Protein AF-A0A6B1E2W9-F1 (afdb_monomer_lite)

Sequence (131 aa):
MALQPALFKINKKDYLSDDLLTYIGNKRALLPFIRQGLDDVKARLGKARLNCLDLFAGSGIVSRMMKGHASRLVSNDFEDYAEVVNRCYLTNHSDFNEQDYWQARYELLERIADDWRRGIIAENYAPCAAG

Secondary structure (DSSP, 8-state):
----TTS----TTGGGTSS----TT--GGGHHHHHHHHHHHHHHHT-SSEEEEESS-TT-HHHHHHHTTEEEEEE--SSHHHHHHHHHHHS-GGG--HHHHHHHHHHHHHHHHHS----HHHHHTS-----

Foldseek 3Di:
DDDPPPDDDDDPVCLLPPPDDDDPPDCSVCLVVVVVVLVVVCVVVVHQADAEEAADQQLNNNVLSNLNRHPHYHYHHPDVVSVVNCCVRVPDPVRDDPVVVVVVVVVVVVVCVVDPDCDPCNVPPDDPPDD

Structure (mmCIF, N/CA/C/O backbone):
data_AF-A0A6B1E2W9-F1
#
_entry.id   AF-A0A6B1E2W9-F1
#
loop_
_atom_site.group_PDB
_atom_site.id
_atom_site.type_symbol
_atom_site.label_atom_id
_atom_site.label_alt_id
_atom_site.label_comp_id
_atom_site.label_asym_id
_atom_site.label_entity_id
_atom_site.label_seq_id
_atom_site.pdbx_PDB_ins_code
_atom_site.Cartn_x
_atom_site.Cartn_y
_atom_site.Cartn_z
_atom_site.occupancy
_atom_site.B_iso_or_equiv
_atom_site.auth_seq_id
_atom_site.auth_comp_id
_atom_site.auth_asym_id
_atom_site.auth_atom_id
_atom_site.pdbx_PDB_model_num
ATOM 1 N N . MET A 1 1 ? 27.632 16.303 -13.964 1.00 35.69 1 MET A N 1
ATOM 2 C CA . MET A 1 1 ? 26.417 16.408 -14.800 1.00 35.69 1 MET A CA 1
ATOM 3 C C . MET A 1 1 ? 25.239 16.585 -13.854 1.00 35.69 1 MET A C 1
ATOM 5 O O . MET A 1 1 ? 25.039 15.726 -13.008 1.00 35.69 1 MET A O 1
ATOM 9 N N . ALA A 1 2 ? 24.587 17.750 -13.858 1.00 30.94 2 ALA A N 1
ATOM 10 C CA . ALA A 1 2 ? 23.602 18.108 -12.837 1.00 30.94 2 ALA A CA 1
ATOM 11 C C . ALA A 1 2 ? 22.318 17.273 -12.990 1.00 30.94 2 ALA A C 1
ATOM 13 O O . ALA A 1 2 ? 21.645 17.351 -14.014 1.00 30.94 2 ALA A O 1
ATOM 14 N N . LEU A 1 3 ? 21.993 16.478 -11.967 1.00 35.88 3 LEU A N 1
ATOM 15 C CA . LEU A 1 3 ? 20.693 15.825 -11.809 1.00 35.88 3 LEU A CA 1
ATOM 16 C C . LEU A 1 3 ? 19.620 16.916 -11.698 1.00 35.88 3 LEU A C 1
ATOM 18 O O . LEU A 1 3 ? 19.696 17.744 -10.794 1.00 35.88 3 LEU A O 1
ATOM 22 N N . GLN A 1 4 ? 18.642 16.938 -12.607 1.00 36.16 4 GLN A N 1
ATOM 23 C CA . GLN A 1 4 ? 17.486 17.835 -12.510 1.00 36.16 4 GLN A CA 1
ATOM 24 C C . GLN A 1 4 ? 16.657 17.466 -11.260 1.00 36.16 4 GLN A C 1
ATOM 26 O O . GLN A 1 4 ? 16.035 16.403 -11.248 1.00 36.16 4 GLN A O 1
ATOM 31 N N . PRO A 1 5 ? 16.605 18.305 -10.206 1.00 37.53 5 PRO A N 1
ATOM 32 C CA . PRO A 1 5 ? 16.004 17.929 -8.919 1.00 37.53 5 PRO A CA 1
ATOM 33 C C . PRO A 1 5 ? 14.471 18.052 -8.874 1.00 37.53 5 PRO A C 1
ATOM 35 O O . PRO A 1 5 ? 13.879 17.944 -7.804 1.00 37.53 5 PRO A O 1
ATOM 38 N N . ALA A 1 6 ? 13.811 18.348 -9.996 1.00 39.62 6 ALA A N 1
ATOM 39 C CA . ALA A 1 6 ? 12.474 18.945 -9.980 1.00 39.62 6 ALA A CA 1
ATOM 40 C C . ALA A 1 6 ? 11.324 18.030 -10.434 1.00 39.62 6 ALA A C 1
ATOM 42 O O . ALA A 1 6 ? 10.223 18.536 -10.631 1.00 39.62 6 ALA A O 1
ATOM 43 N N . LEU A 1 7 ? 11.529 16.719 -10.608 1.00 39.47 7 LEU A N 1
ATOM 44 C CA . LEU A 1 7 ? 10.493 15.888 -11.241 1.00 39.47 7 LEU A CA 1
ATOM 45 C C . LEU A 1 7 ? 9.409 15.338 -10.295 1.00 39.47 7 LEU A C 1
ATOM 47 O O . LEU A 1 7 ? 8.359 14.940 -10.779 1.00 39.47 7 LEU A O 1
ATOM 51 N N . PHE A 1 8 ? 9.601 15.342 -8.971 1.00 41.28 8 PHE A N 1
ATOM 52 C CA . PHE A 1 8 ? 8.608 14.779 -8.042 1.00 41.28 8 PHE A CA 1
ATOM 53 C C . PHE A 1 8 ? 8.470 15.626 -6.770 1.00 41.28 8 PHE A C 1
ATOM 55 O O . PHE A 1 8 ? 9.140 15.393 -5.765 1.00 41.28 8 PHE A O 1
ATOM 62 N N . LYS A 1 9 ? 7.582 16.628 -6.800 1.00 36.38 9 LYS A N 1
ATOM 63 C CA . LYS A 1 9 ? 7.039 17.233 -5.573 1.00 36.38 9 LYS A CA 1
ATOM 64 C C . LYS A 1 9 ? 5.852 16.386 -5.116 1.00 36.38 9 LYS A C 1
ATOM 66 O O . LYS A 1 9 ? 4.803 16.445 -5.737 1.00 36.38 9 LYS A O 1
ATOM 71 N N . ILE A 1 10 ? 6.016 15.629 -4.035 1.00 41.59 10 ILE A N 1
ATOM 72 C CA . ILE A 1 10 ? 4.942 14.812 -3.451 1.00 41.59 10 ILE A CA 1
ATOM 73 C C . ILE A 1 10 ? 4.094 15.689 -2.515 1.00 41.59 10 ILE A C 1
ATOM 75 O O . ILE A 1 10 ? 4.615 16.193 -1.514 1.00 41.59 10 ILE A O 1
ATOM 79 N N . ASN A 1 11 ? 2.800 15.873 -2.800 1.00 40.31 11 ASN A N 1
ATOM 80 C CA . ASN A 1 11 ? 1.847 16.529 -1.900 1.00 40.31 11 ASN A CA 1
ATOM 81 C C . ASN A 1 11 ? 0.986 15.477 -1.168 1.00 40.31 11 ASN A C 1
ATOM 83 O O . ASN A 1 11 ? 0.698 14.394 -1.666 1.00 40.31 11 ASN A O 1
ATOM 87 N N . LYS A 1 12 ? 0.562 15.751 0.073 1.00 48.66 12 LYS A N 1
ATOM 88 C CA . LYS A 1 12 ? -0.094 14.742 0.941 1.00 48.66 12 LYS A CA 1
ATOM 89 C C . LYS A 1 12 ? -1.520 14.360 0.505 1.00 48.66 12 LYS A C 1
ATOM 91 O O . LYS A 1 12 ? -2.015 13.319 0.933 1.00 48.66 12 LYS A O 1
ATOM 96 N N . LYS A 1 13 ? -2.192 15.195 -0.301 1.00 50.53 13 LYS A N 1
ATOM 97 C CA . LYS A 1 13 ? -3.518 14.895 -0.886 1.00 50.53 13 LYS A CA 1
ATOM 98 C C . LYS A 1 13 ? -3.438 13.864 -2.020 1.00 50.53 13 LYS A C 1
ATOM 100 O O . LYS A 1 13 ? -4.414 13.156 -2.254 1.00 50.53 13 LYS A O 1
ATOM 105 N N . ASP A 1 14 ? -2.258 13.718 -2.607 1.00 56.31 14 ASP A N 1
ATOM 106 C CA . ASP A 1 14 ? -1.998 12.983 -3.844 1.00 56.31 14 ASP A CA 1
ATOM 107 C C . ASP A 1 14 ? -1.999 11.461 -3.618 1.00 56.31 14 ASP A C 1
ATOM 109 O O . ASP A 1 14 ? -2.239 10.674 -4.528 1.00 56.31 14 ASP A O 1
ATOM 113 N N . TYR A 1 15 ? -1.837 11.013 -2.365 1.00 55.22 15 TYR A N 1
ATOM 114 C CA . TYR A 1 15 ? -1.752 9.590 -2.013 1.00 55.22 15 TYR A CA 1
ATOM 115 C C . TYR A 1 15 ? -3.020 8.777 -2.330 1.00 55.22 15 TYR A C 1
ATOM 117 O O . TYR A 1 15 ? -2.963 7.552 -2.315 1.00 55.22 15 TYR A O 1
ATOM 125 N N . LEU A 1 16 ? -4.172 9.392 -2.598 1.00 54.88 16 LEU A N 1
ATOM 126 C CA . LEU A 1 16 ? -5.364 8.671 -3.077 1.00 54.88 16 LEU A CA 1
ATOM 127 C C . LEU A 1 16 ? -5.838 9.149 -4.459 1.00 54.88 16 LEU A C 1
ATOM 129 O O . LEU A 1 16 ? -6.790 8.573 -4.992 1.00 54.88 16 LEU A O 1
ATOM 133 N N . SER A 1 17 ? -5.208 10.181 -5.028 1.00 57.22 17 SER A N 1
ATOM 134 C CA . SER A 1 17 ? -5.661 10.839 -6.259 1.00 57.22 17 SER A CA 1
ATOM 135 C C . SER A 1 17 ? -4.671 10.776 -7.421 1.00 57.22 17 SER A C 1
ATOM 137 O O . SER A 1 17 ? -5.147 10.761 -8.557 1.00 57.22 17 SER A O 1
ATOM 139 N N . ASP A 1 18 ? -3.363 10.665 -7.167 1.00 54.31 18 ASP A N 1
ATOM 140 C CA . ASP A 1 18 ? -2.318 10.835 -8.187 1.00 54.31 18 ASP A CA 1
ATOM 141 C C . ASP A 1 18 ? -1.480 9.555 -8.377 1.00 54.31 18 ASP A C 1
ATOM 143 O O . ASP A 1 18 ? -1.494 8.644 -7.540 1.00 54.31 18 ASP A O 1
ATOM 147 N N . ASP A 1 19 ? -0.791 9.481 -9.523 1.00 54.16 19 ASP A N 1
ATOM 148 C CA . ASP A 1 19 ? 0.028 8.349 -9.993 1.00 54.16 19 ASP A CA 1
ATOM 149 C C . ASP A 1 19 ? -0.708 7.002 -9.965 1.00 54.16 19 ASP A C 1
ATOM 151 O O . ASP A 1 19 ? -0.252 5.992 -9.425 1.00 54.16 19 ASP A O 1
ATOM 155 N N . LEU A 1 20 ? -1.913 6.993 -10.535 1.00 59.97 20 LEU A N 1
ATOM 156 C CA . LEU A 1 20 ? -2.783 5.825 -10.539 1.00 59.97 20 LEU A CA 1
ATOM 157 C C . LEU A 1 20 ? -2.531 4.951 -11.770 1.00 59.97 20 LEU A C 1
ATOM 159 O O . LEU A 1 20 ? -2.760 5.361 -12.907 1.00 59.97 20 LEU A O 1
ATOM 163 N N . LEU A 1 21 ? -2.169 3.691 -11.527 1.00 63.66 21 LEU A N 1
ATOM 164 C CA . LEU A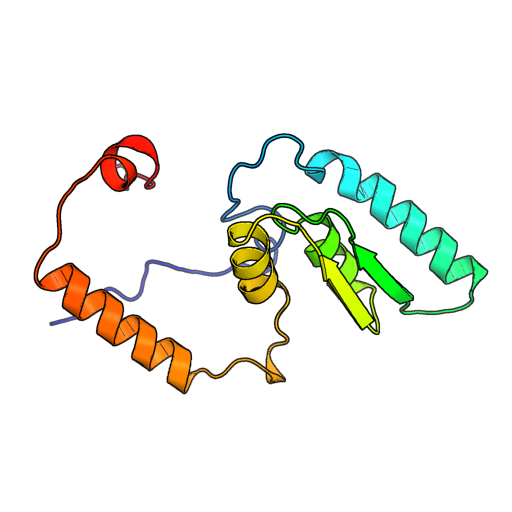 1 21 ? -2.294 2.637 -12.529 1.00 63.66 21 LEU A CA 1
ATOM 165 C C . LEU A 1 21 ? -3.774 2.472 -12.886 1.00 63.66 21 LEU A C 1
ATOM 167 O O . LEU A 1 21 ? -4.611 2.166 -12.028 1.00 63.66 21 LEU A O 1
ATOM 171 N N . THR A 1 22 ? -4.099 2.710 -14.156 1.00 61.28 22 THR A N 1
ATOM 172 C CA . THR A 1 22 ? -5.466 2.560 -14.659 1.00 61.28 22 THR A CA 1
ATOM 173 C C . THR A 1 22 ? -5.838 1.082 -14.610 1.00 61.28 22 THR A C 1
ATOM 175 O O . THR A 1 22 ? -5.293 0.275 -15.355 1.00 61.28 22 THR A O 1
ATOM 178 N N . TYR A 1 23 ? -6.757 0.735 -13.710 1.00 64.69 23 TYR A N 1
ATOM 179 C CA . TYR A 1 23 ? -7.236 -0.627 -13.499 1.00 64.69 23 TYR A CA 1
ATOM 180 C C . TYR A 1 23 ? -8.741 -0.698 -13.757 1.00 64.69 23 TYR A C 1
ATOM 182 O O . TYR A 1 23 ? -9.508 0.124 -13.237 1.00 64.69 23 TYR A O 1
ATOM 190 N N . ILE A 1 24 ? -9.169 -1.671 -14.563 1.00 66.00 24 ILE A N 1
ATOM 191 C CA . ILE A 1 24 ? -10.590 -1.922 -14.821 1.00 66.00 24 ILE A CA 1
ATOM 192 C C . ILE A 1 24 ? -11.242 -2.360 -13.507 1.00 66.00 24 ILE A C 1
ATOM 194 O O . ILE A 1 24 ? -10.753 -3.245 -12.817 1.00 66.00 24 ILE A O 1
ATOM 198 N N . GLY A 1 25 ? -12.351 -1.719 -13.136 1.00 66.88 25 GLY A N 1
ATOM 199 C CA . GLY A 1 25 ? -13.050 -2.039 -11.888 1.00 66.88 25 GLY A CA 1
ATOM 200 C C . GLY A 1 25 ? -12.451 -1.401 -10.630 1.00 66.88 25 GLY A C 1
ATOM 201 O O . GLY A 1 25 ? -12.738 -1.865 -9.519 1.00 66.88 25 GLY A O 1
ATOM 202 N N . ASN A 1 26 ? -11.659 -0.324 -10.768 1.00 75.75 26 ASN A N 1
ATOM 203 C CA . ASN A 1 26 ? -11.218 0.452 -9.608 1.00 75.75 26 ASN A CA 1
ATOM 204 C C . ASN A 1 26 ? -12.426 0.898 -8.757 1.00 75.75 26 ASN A C 1
ATOM 206 O O . ASN A 1 26 ? -13.478 1.279 -9.272 1.00 75.75 26 ASN A O 1
ATOM 210 N N . LYS A 1 27 ? -12.280 0.849 -7.428 1.00 86.00 27 LYS A N 1
ATOM 211 C CA . LYS A 1 27 ? -13.361 1.181 -6.481 1.00 86.00 27 LYS A CA 1
ATOM 212 C C . LYS A 1 27 ? -13.267 2.608 -5.952 1.00 86.00 27 LYS A C 1
ATOM 214 O O . LYS A 1 27 ? -13.767 2.899 -4.868 1.00 86.00 27 LYS A O 1
ATOM 219 N N . ARG A 1 28 ? -12.626 3.519 -6.693 1.00 85.38 28 ARG A N 1
ATOM 220 C CA . ARG A 1 28 ? -12.327 4.877 -6.208 1.00 85.38 28 ARG A CA 1
ATOM 221 C C . ARG A 1 28 ? -13.592 5.649 -5.841 1.00 85.38 28 ARG A C 1
ATOM 223 O O . ARG A 1 28 ? -13.659 6.251 -4.775 1.00 85.38 28 ARG A O 1
ATOM 230 N N . ALA A 1 29 ? -14.611 5.579 -6.696 1.00 88.81 29 ALA A N 1
ATOM 231 C CA . ALA A 1 29 ? -15.896 6.231 -6.447 1.00 88.81 29 ALA A CA 1
ATOM 232 C C . ALA A 1 29 ? -16.618 5.671 -5.205 1.00 88.81 29 ALA A C 1
ATOM 234 O O . ALA A 1 29 ? -17.436 6.358 -4.604 1.00 88.81 29 ALA A O 1
ATOM 235 N N . LEU A 1 30 ? -16.289 4.441 -4.795 1.00 91.62 30 LEU A N 1
ATOM 236 C CA . LEU A 1 30 ? -16.894 3.762 -3.652 1.00 91.62 30 LEU A CA 1
ATOM 237 C C . LEU A 1 30 ? -16.132 3.990 -2.340 1.00 91.62 30 LEU A C 1
ATOM 239 O O . LEU A 1 30 ? -16.629 3.593 -1.290 1.00 91.62 30 LEU A O 1
ATOM 243 N N . LEU A 1 31 ? -14.957 4.634 -2.349 1.00 92.69 31 LEU A N 1
ATOM 244 C CA . LEU A 1 31 ? -14.170 4.834 -1.124 1.00 92.69 31 LEU A CA 1
ATOM 245 C C . LEU A 1 31 ? -14.938 5.543 0.002 1.00 92.69 31 LEU A C 1
ATOM 247 O O . LEU A 1 31 ? -14.792 5.096 1.141 1.00 92.69 31 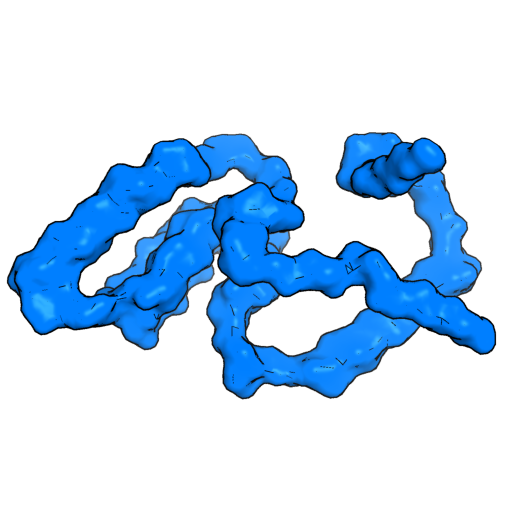LEU A O 1
ATOM 251 N N . PRO A 1 32 ? -15.753 6.592 -0.248 1.00 94.44 32 PRO A N 1
ATOM 252 C CA . PRO A 1 32 ? -16.538 7.216 0.818 1.00 94.44 32 PRO A CA 1
ATOM 253 C C . PRO A 1 32 ? -17.527 6.237 1.457 1.00 94.44 32 PRO A C 1
ATOM 255 O O . PRO A 1 32 ? -17.628 6.173 2.679 1.00 94.44 32 PRO A O 1
ATOM 258 N N . PHE A 1 33 ? -18.192 5.418 0.638 1.00 96.56 33 PHE A N 1
ATOM 259 C CA . PHE A 1 33 ? -19.131 4.400 1.106 1.00 96.56 33 PHE A CA 1
ATOM 260 C C . PHE A 1 33 ? -18.428 3.308 1.925 1.00 96.56 33 PHE A C 1
ATOM 262 O O . PHE A 1 33 ? -18.871 2.964 3.018 1.00 96.56 33 PHE A O 1
ATOM 269 N N . ILE A 1 34 ? -17.291 2.802 1.440 1.00 95.50 34 ILE A N 1
ATOM 270 C CA . ILE A 1 34 ? -16.518 1.776 2.153 1.00 95.50 34 ILE A CA 1
ATOM 271 C C . ILE A 1 34 ? -15.988 2.338 3.481 1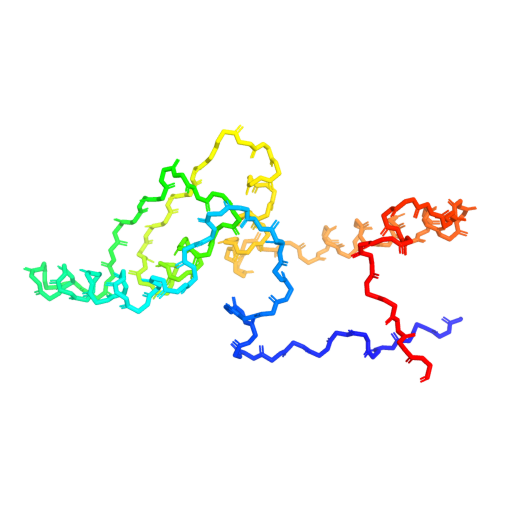.00 95.50 34 ILE A C 1
ATOM 273 O O . ILE A 1 34 ? -16.079 1.670 4.509 1.00 95.50 34 ILE A O 1
ATOM 277 N N . ARG A 1 35 ? -15.481 3.579 3.489 1.00 96.06 35 ARG A N 1
ATOM 278 C CA . ARG A 1 35 ? -15.014 4.268 4.702 1.00 96.06 35 ARG A CA 1
ATOM 279 C C . ARG A 1 35 ? -16.112 4.363 5.758 1.00 96.06 35 ARG A C 1
ATOM 281 O O . ARG A 1 35 ? -15.841 4.029 6.907 1.00 96.06 35 ARG A O 1
ATOM 288 N N . GLN A 1 36 ? -17.327 4.745 5.361 1.00 97.62 36 GLN A N 1
ATOM 289 C CA . GLN A 1 36 ? -18.479 4.780 6.263 1.00 97.62 36 GLN A CA 1
ATOM 290 C C . GLN A 1 36 ? -18.701 3.412 6.925 1.00 97.62 36 GLN A C 1
ATOM 292 O O . GLN A 1 36 ? -18.834 3.328 8.142 1.00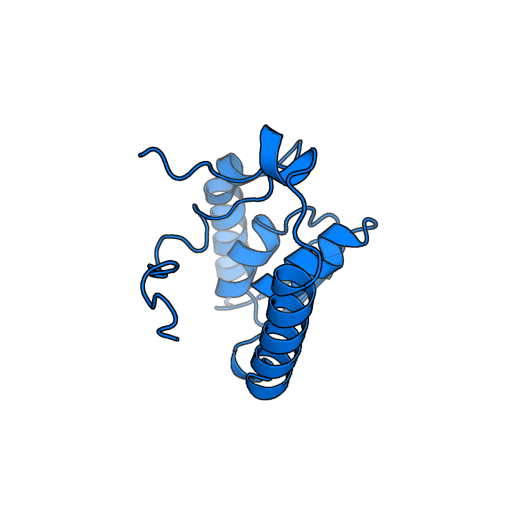 97.62 36 GLN A O 1
ATOM 297 N N . GLY A 1 37 ? -18.631 2.326 6.147 1.00 97.12 37 GLY A N 1
ATOM 298 C CA . GLY A 1 37 ? -18.728 0.967 6.684 1.00 97.12 37 GLY A CA 1
ATOM 299 C C . GLY A 1 37 ? -17.630 0.628 7.702 1.00 97.12 37 GLY A C 1
ATOM 300 O O . GLY A 1 37 ? -17.917 0.016 8.732 1.00 97.12 37 GLY A O 1
ATOM 301 N N . LEU A 1 38 ? -16.379 1.051 7.471 1.00 96.62 38 LEU A N 1
ATOM 302 C CA . LEU A 1 38 ? -15.307 0.885 8.465 1.00 96.62 38 LEU A CA 1
ATOM 303 C C . LEU A 1 38 ? -15.579 1.689 9.742 1.00 96.62 38 LEU A C 1
ATOM 305 O O . LEU A 1 38 ? -15.283 1.205 10.837 1.00 96.62 38 LEU A O 1
ATOM 309 N N . ASP A 1 39 ? -16.086 2.914 9.614 1.00 97.69 39 ASP A N 1
ATOM 310 C CA . ASP A 1 39 ? -16.406 3.780 10.751 1.00 97.69 39 ASP A CA 1
ATOM 311 C C . ASP A 1 39 ? -17.513 3.167 11.620 1.00 97.69 39 ASP A C 1
ATOM 313 O O . ASP A 1 39 ? -17.350 3.072 12.840 1.00 97.69 39 ASP A O 1
ATOM 317 N N . ASP A 1 40 ? -18.557 2.620 10.997 1.00 98.31 40 ASP A N 1
ATOM 318 C CA . ASP A 1 40 ? -19.637 1.917 11.692 1.00 98.31 40 ASP A CA 1
ATOM 319 C C . ASP A 1 40 ? -19.123 0.671 12.436 1.00 98.31 40 ASP A C 1
ATOM 321 O O . ASP A 1 40 ? -19.482 0.429 13.592 1.00 98.31 40 ASP A O 1
ATOM 325 N N . VAL A 1 41 ? -18.245 -0.122 11.808 1.00 97.94 41 VAL A N 1
ATOM 326 C CA . VAL A 1 41 ? -17.636 -1.308 12.440 1.00 97.94 41 VAL A CA 1
ATOM 327 C C . VAL A 1 41 ? -16.755 -0.913 13.626 1.00 97.94 41 VAL A C 1
ATOM 329 O O . VAL A 1 41 ? -16.844 -1.531 14.688 1.00 97.94 41 VAL A O 1
ATOM 332 N N . LYS A 1 42 ? -15.931 0.132 13.489 1.00 98.12 42 LYS A N 1
ATOM 333 C CA . LYS A 1 42 ? -15.111 0.666 14.590 1.00 98.12 42 LYS A CA 1
ATOM 334 C C . LYS A 1 42 ? -15.964 1.111 15.772 1.00 98.12 42 LYS A C 1
ATOM 336 O O . LYS A 1 42 ? -15.637 0.756 16.904 1.00 98.12 42 LYS A O 1
ATOM 341 N N . ALA A 1 43 ? -17.054 1.833 15.511 1.00 98.19 43 ALA A N 1
ATOM 342 C CA . ALA A 1 43 ? -17.982 2.287 16.542 1.00 98.19 43 ALA A CA 1
ATOM 343 C C . ALA A 1 43 ? -18.621 1.101 17.278 1.00 98.19 43 ALA A C 1
ATOM 345 O O . ALA A 1 43 ? -18.585 1.049 18.506 1.00 98.19 43 ALA A O 1
ATOM 346 N N . ARG A 1 44 ? -19.117 0.100 16.538 1.00 98.31 44 ARG A N 1
ATOM 347 C CA . ARG A 1 44 ? -19.723 -1.115 17.115 1.00 98.31 44 ARG A CA 1
ATOM 348 C C . ARG A 1 44 ? -18.749 -1.928 17.964 1.00 98.31 44 ARG A C 1
ATOM 350 O O . ARG A 1 44 ? -19.152 -2.507 18.964 1.00 98.31 44 ARG A O 1
ATOM 357 N N . LEU A 1 45 ? -17.482 -1.989 17.560 1.00 97.69 45 LEU A N 1
ATOM 358 C CA . LEU A 1 45 ? -16.447 -2.742 18.270 1.00 97.69 45 LEU A CA 1
ATOM 359 C C . LEU A 1 45 ? -15.745 -1.929 19.368 1.00 97.69 45 LEU A C 1
ATOM 361 O O . LEU A 1 45 ? -14.915 -2.493 20.080 1.00 97.69 45 LEU A O 1
ATOM 365 N N . GLY A 1 46 ? -16.015 -0.624 19.482 1.00 97.69 46 GLY A N 1
ATOM 366 C CA . GLY A 1 46 ? -15.304 0.271 20.398 1.00 97.69 46 GLY A CA 1
ATOM 367 C C . GLY A 1 46 ? -13.803 0.381 20.098 1.00 97.69 46 GLY A C 1
ATOM 368 O O . GLY A 1 46 ? -13.000 0.529 21.018 1.00 97.69 46 GLY A O 1
ATOM 369 N N . LYS A 1 47 ? -13.394 0.259 18.827 1.00 97.44 47 LYS A N 1
ATOM 370 C CA . LYS A 1 47 ? -11.977 0.243 18.419 1.00 97.44 47 LYS A CA 1
ATOM 371 C C . LYS A 1 47 ? -11.623 1.420 17.522 1.00 97.44 47 LYS A C 1
ATOM 373 O O . LYS A 1 47 ? -12.319 1.707 16.558 1.00 97.44 47 LYS A O 1
ATOM 378 N N . ALA A 1 48 ? -10.464 2.030 17.765 1.00 96.00 48 ALA A N 1
ATOM 379 C CA . ALA A 1 48 ? -9.921 3.073 16.889 1.00 96.00 48 ALA A CA 1
ATOM 380 C C . ALA A 1 48 ? -9.325 2.515 15.581 1.00 96.00 48 ALA A C 1
ATOM 382 O O . ALA A 1 48 ? -9.334 3.198 14.555 1.00 96.00 48 ALA A O 1
ATOM 383 N N . ARG A 1 49 ? -8.802 1.279 15.610 1.00 97.25 49 ARG A N 1
ATOM 384 C CA . ARG A 1 49 ? -8.203 0.588 14.458 1.00 97.25 49 ARG A CA 1
ATOM 385 C C . ARG A 1 49 ? -8.690 -0.860 14.355 1.00 97.25 49 ARG A C 1
ATOM 387 O O . ARG A 1 49 ? -9.069 -1.459 15.361 1.00 97.25 49 ARG A O 1
ATOM 394 N N . LEU A 1 50 ? -8.666 -1.413 13.144 1.00 97.62 50 LEU A N 1
ATOM 395 C CA . LEU A 1 50 ? -9.170 -2.753 12.816 1.00 97.62 50 LEU A CA 1
ATOM 396 C C . LEU A 1 50 ? -8.072 -3.668 12.255 1.00 97.62 50 LEU A C 1
ATOM 398 O O . LEU A 1 50 ? -7.061 -3.202 11.742 1.00 97.62 50 LEU A O 1
ATOM 402 N N . ASN A 1 51 ? -8.295 -4.981 12.288 1.00 98.00 51 ASN A N 1
ATOM 403 C CA . ASN A 1 51 ? -7.554 -5.897 11.424 1.00 98.00 51 ASN A CA 1
ATOM 404 C C . ASN A 1 51 ? -8.319 -6.005 10.103 1.00 98.00 51 ASN A C 1
ATOM 406 O O . ASN A 1 51 ? -9.472 -6.431 10.103 1.00 98.00 51 ASN A O 1
ATOM 410 N N . CYS A 1 52 ? -7.690 -5.590 9.010 1.00 97.81 52 CYS A N 1
ATOM 411 C CA . CYS A 1 52 ? -8.305 -5.492 7.692 1.00 97.81 52 CYS A CA 1
ATOM 412 C C . CYS A 1 52 ? -7.693 -6.507 6.726 1.00 97.81 52 CYS A C 1
ATOM 414 O O . CYS A 1 52 ? -6.484 -6.752 6.752 1.00 97.81 52 CYS A O 1
ATOM 416 N N . LEU A 1 53 ? -8.534 -7.051 5.851 1.00 97.44 53 LEU A N 1
ATOM 417 C CA . LEU A 1 53 ? -8.153 -7.957 4.777 1.00 97.44 53 LEU A CA 1
ATOM 418 C C . LEU A 1 53 ? -8.810 -7.478 3.478 1.00 97.44 53 LEU A C 1
ATOM 420 O O . LEU A 1 53 ? -10.034 -7.374 3.418 1.00 97.44 53 LEU A O 1
ATOM 424 N N . ASP A 1 54 ? -7.996 -7.203 2.463 1.00 96.25 54 ASP A N 1
ATOM 425 C CA . ASP A 1 54 ? -8.423 -6.994 1.080 1.00 96.25 54 ASP A CA 1
ATOM 426 C C . ASP A 1 5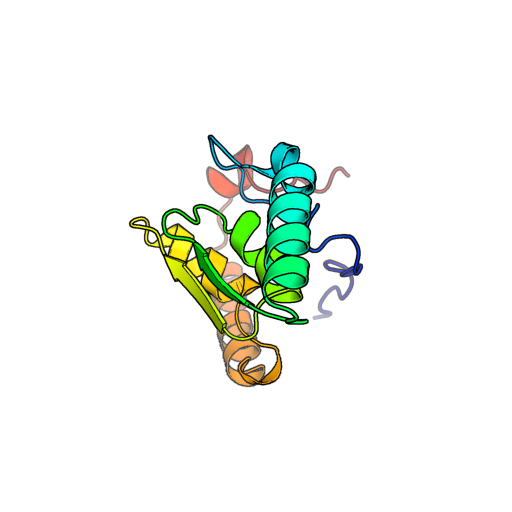4 ? -8.049 -8.240 0.270 1.00 96.25 54 ASP A C 1
ATOM 428 O O . ASP A 1 54 ? -6.869 -8.477 0.021 1.00 96.25 54 ASP A O 1
ATOM 432 N N . LEU A 1 55 ? -9.026 -9.086 -0.064 1.00 95.56 55 LEU A N 1
ATOM 433 C CA . LEU A 1 55 ? -8.772 -10.352 -0.770 1.00 95.56 55 LEU A CA 1
ATOM 434 C C . LEU A 1 55 ? -8.544 -10.181 -2.278 1.00 95.56 55 LEU A C 1
ATOM 436 O O . LEU A 1 55 ? -7.964 -11.074 -2.894 1.00 95.56 55 LEU A O 1
ATOM 440 N N . PHE A 1 56 ? -9.026 -9.069 -2.840 1.00 93.19 56 PHE A N 1
ATOM 441 C CA . PHE A 1 56 ? -9.044 -8.768 -4.274 1.00 93.19 56 PHE A CA 1
ATOM 442 C C . PHE A 1 56 ? -8.606 -7.317 -4.473 1.00 93.19 56 PHE A C 1
ATOM 444 O O . PHE A 1 56 ? -9.395 -6.443 -4.855 1.00 93.19 56 PHE A O 1
ATOM 451 N N . ALA A 1 57 ? -7.361 -7.051 -4.094 1.00 92.50 57 ALA A N 1
ATOM 452 C CA . ALA A 1 57 ? -6.865 -5.700 -3.913 1.00 92.50 57 ALA A CA 1
ATOM 453 C C . ALA A 1 57 ? -6.708 -4.931 -5.231 1.00 92.50 57 ALA A C 1
ATOM 455 O O . ALA A 1 57 ? -6.809 -3.697 -5.231 1.00 92.50 57 ALA A O 1
ATOM 456 N N . GLY A 1 58 ? -6.444 -5.622 -6.346 1.00 91.44 58 GLY A N 1
ATOM 457 C CA . GLY A 1 58 ? -6.037 -5.019 -7.612 1.00 91.44 58 GLY A CA 1
ATOM 458 C C . GLY A 1 58 ? -4.923 -3.993 -7.390 1.00 91.44 58 GLY A C 1
ATOM 459 O O . GLY A 1 58 ? -3.958 -4.232 -6.663 1.00 91.44 58 GLY A O 1
ATOM 460 N N . SER A 1 59 ? -5.101 -2.776 -7.911 1.00 88.44 59 SER A N 1
ATOM 461 C CA . SER A 1 59 ? -4.160 -1.661 -7.700 1.00 88.44 59 SER A CA 1
ATOM 462 C C . SER A 1 59 ? -4.098 -1.105 -6.264 1.00 88.44 59 SER A C 1
ATOM 464 O O . SER A 1 59 ? -3.363 -0.150 -5.999 1.00 88.44 59 SER A O 1
ATOM 466 N N . GLY A 1 60 ? -4.861 -1.665 -5.322 1.00 91.94 60 GLY A N 1
ATOM 467 C CA . GLY A 1 60 ? -4.685 -1.414 -3.894 1.00 91.94 60 GLY A CA 1
ATOM 468 C C . GLY A 1 60 ? -5.399 -0.195 -3.339 1.00 91.94 60 GLY A C 1
ATOM 469 O O . GLY A 1 60 ? -5.119 0.213 -2.214 1.00 91.94 60 GLY A O 1
ATOM 470 N N . ILE A 1 61 ? -6.300 0.443 -4.091 1.00 91.69 61 ILE A N 1
ATOM 471 C CA . ILE A 1 61 ? -6.906 1.711 -3.655 1.00 91.69 61 ILE A CA 1
ATOM 472 C C . ILE A 1 61 ? -7.718 1.571 -2.353 1.00 91.69 61 ILE A C 1
ATOM 474 O O . ILE A 1 61 ? -7.703 2.474 -1.512 1.00 91.69 61 ILE A O 1
ATOM 478 N N . VAL A 1 62 ? -8.383 0.427 -2.152 1.00 94.06 62 VAL A N 1
ATOM 479 C CA . VAL A 1 62 ? -9.114 0.133 -0.912 1.00 94.06 62 VAL A CA 1
ATOM 480 C C . VAL A 1 62 ? -8.126 -0.192 0.207 1.00 94.06 62 VAL A C 1
ATOM 482 O O . VAL A 1 62 ? -8.187 0.463 1.246 1.00 94.06 62 VAL A O 1
ATOM 485 N N . SER A 1 63 ? -7.148 -1.077 -0.011 1.00 95.50 63 SER A N 1
ATOM 486 C CA . SER A 1 63 ? -6.031 -1.314 0.921 1.00 95.50 63 SER A CA 1
ATOM 487 C C . SER A 1 63 ? -5.337 -0.032 1.401 1.00 95.50 63 SER A C 1
ATOM 489 O O . SER A 1 63 ? -5.162 0.166 2.604 1.00 95.50 63 SER A O 1
ATOM 491 N N . ARG A 1 64 ? -5.000 0.891 0.493 1.00 93.38 64 ARG A N 1
ATOM 492 C CA . ARG A 1 64 ? -4.383 2.195 0.809 1.00 93.38 64 ARG A CA 1
ATOM 493 C C . ARG A 1 64 ? -5.271 3.030 1.724 1.00 93.38 64 ARG A C 1
ATOM 495 O O . ARG A 1 64 ? -4.785 3.606 2.696 1.00 93.38 64 ARG A O 1
ATOM 502 N N . MET A 1 65 ? -6.575 3.063 1.455 1.00 94.81 65 MET A N 1
ATOM 503 C CA . MET A 1 65 ? -7.550 3.723 2.324 1.00 94.81 65 MET A CA 1
ATOM 504 C C . MET A 1 65 ? -7.626 3.037 3.699 1.00 94.81 65 MET A C 1
ATOM 506 O O . MET A 1 65 ? -7.558 3.712 4.730 1.00 94.81 65 MET A O 1
ATOM 510 N N . MET A 1 66 ? -7.681 1.702 3.730 1.00 96.38 66 MET A N 1
ATOM 511 C CA . MET A 1 66 ? -7.740 0.909 4.961 1.00 96.38 66 MET A CA 1
ATOM 512 C C . MET A 1 66 ? -6.481 1.044 5.821 1.00 96.38 66 MET A C 1
ATOM 514 O O . MET A 1 66 ? -6.594 0.975 7.044 1.00 96.38 66 MET A O 1
ATOM 518 N N . LYS A 1 67 ? -5.302 1.306 5.241 1.00 95.50 67 LYS A N 1
ATOM 519 C CA . LYS A 1 67 ? -4.036 1.501 5.977 1.00 95.50 67 LYS A CA 1
ATOM 520 C C . LYS A 1 67 ? -4.143 2.572 7.068 1.00 95.50 67 LYS A C 1
ATOM 522 O O . LYS A 1 67 ? -3.610 2.398 8.163 1.00 95.50 67 LYS A O 1
ATOM 527 N N . GLY A 1 68 ? -4.903 3.644 6.830 1.00 93.38 68 GLY A N 1
ATOM 528 C CA . GLY A 1 68 ? -5.170 4.680 7.839 1.00 93.38 68 GLY A CA 1
ATOM 529 C C . GLY A 1 68 ? -6.020 4.201 9.026 1.00 93.38 68 GLY A C 1
ATOM 530 O O . GLY A 1 68 ? -5.950 4.779 10.109 1.00 93.38 68 GLY A O 1
ATOM 531 N N . HIS A 1 69 ? -6.777 3.120 8.846 1.00 95.94 69 HIS A N 1
ATOM 532 C CA . HIS A 1 69 ? -7.729 2.564 9.811 1.00 95.94 69 HIS A CA 1
ATOM 533 C C . HIS A 1 69 ? -7.301 1.218 10.403 1.00 95.94 69 HIS A C 1
ATOM 535 O O . HIS A 1 69 ? -7.974 0.714 11.300 1.00 95.94 69 HIS A O 1
ATOM 541 N N . ALA A 1 70 ? -6.209 0.626 9.923 1.00 97.00 70 ALA A N 1
ATOM 542 C CA . ALA A 1 70 ? -5.854 -0.750 10.233 1.00 97.00 70 ALA A CA 1
ATOM 543 C C . ALA A 1 70 ? -4.712 -0.858 11.258 1.00 97.00 70 ALA A C 1
ATOM 545 O O . ALA A 1 70 ? -3.662 -0.247 11.090 1.00 97.00 70 ALA A O 1
ATOM 546 N N . SER A 1 71 ? -4.868 -1.644 12.322 1.00 96.75 71 SER A N 1
ATOM 547 C CA . SER A 1 71 ? -3.747 -2.105 13.161 1.00 96.75 71 SER A CA 1
ATOM 548 C C . SER A 1 71 ? -2.931 -3.185 12.456 1.00 96.75 71 SER A C 1
ATOM 550 O O . SER A 1 71 ? -1.731 -3.296 12.675 1.00 96.75 71 SER A O 1
ATOM 552 N N . ARG A 1 72 ? -3.585 -3.956 11.585 1.00 97.25 72 ARG A N 1
ATOM 553 C CA . ARG A 1 72 ? -2.967 -4.918 10.676 1.00 97.25 72 ARG A CA 1
ATOM 554 C C . ARG A 1 72 ? -3.742 -4.900 9.370 1.00 97.25 72 ARG A C 1
ATOM 556 O O . ARG A 1 72 ? -4.967 -4.967 9.401 1.00 97.25 72 ARG A O 1
ATOM 563 N N . LEU A 1 73 ? -3.037 -4.827 8.250 1.00 97.56 73 LEU A N 1
ATOM 564 C CA . LEU A 1 73 ? -3.619 -4.878 6.914 1.00 97.56 73 LEU A CA 1
ATOM 565 C C . LEU A 1 73 ? -2.982 -6.032 6.144 1.00 97.56 73 LEU A C 1
ATOM 567 O O . LEU A 1 73 ? -1.759 -6.127 6.085 1.00 97.56 73 LEU A O 1
ATOM 571 N N . VAL A 1 74 ? -3.813 -6.891 5.565 1.00 97.38 74 VAL A N 1
ATOM 572 C CA . VAL A 1 74 ? -3.400 -7.906 4.595 1.00 97.38 74 VAL A CA 1
ATOM 573 C C . VAL A 1 74 ? -4.049 -7.549 3.265 1.00 97.38 74 VAL A C 1
ATOM 575 O O . VAL A 1 74 ? -5.255 -7.323 3.217 1.00 97.38 74 VAL A O 1
ATOM 578 N N . SER A 1 75 ? -3.246 -7.460 2.212 1.00 96.25 75 SER A N 1
ATOM 579 C CA . SER A 1 75 ? -3.691 -7.158 0.854 1.00 96.25 75 SER A CA 1
ATOM 580 C C . SER A 1 75 ? -3.264 -8.311 -0.036 1.00 96.25 75 SER A C 1
ATOM 582 O O . SER A 1 75 ? -2.088 -8.666 -0.037 1.00 96.25 75 SER A O 1
ATOM 584 N N . ASN A 1 76 ? -4.214 -8.899 -0.747 1.00 95.94 76 ASN A N 1
ATOM 585 C CA . ASN A 1 76 ? -4.021 -10.079 -1.570 1.00 95.94 76 ASN A CA 1
ATOM 586 C C . ASN A 1 76 ? -4.621 -9.844 -2.955 1.00 95.94 76 ASN A C 1
ATOM 588 O O . ASN A 1 76 ? -5.654 -9.189 -3.091 1.00 95.94 76 ASN A O 1
ATOM 592 N N . ASP A 1 77 ? -3.968 -10.405 -3.962 1.00 94.44 77 ASP A N 1
ATOM 593 C CA . ASP A 1 77 ? -4.481 -10.547 -5.316 1.00 94.44 77 ASP A CA 1
ATOM 594 C C . ASP A 1 77 ? -3.774 -11.742 -5.982 1.00 94.44 77 ASP A C 1
ATOM 596 O O . ASP A 1 77 ? -2.757 -12.207 -5.466 1.00 94.44 77 ASP A O 1
ATOM 600 N N . PHE A 1 78 ? -4.305 -12.257 -7.091 1.00 93.38 78 PHE A N 1
ATOM 601 C CA . PHE A 1 78 ? -3.641 -13.317 -7.860 1.00 93.38 78 PHE A CA 1
ATOM 602 C C . PHE A 1 78 ? -2.621 -12.781 -8.861 1.00 93.38 78 PHE A C 1
ATOM 604 O O . PHE A 1 78 ? -1.780 -13.546 -9.326 1.00 93.38 78 PHE A O 1
ATOM 611 N N . GLU A 1 79 ? -2.701 -11.504 -9.227 1.00 90.19 79 GLU A N 1
ATOM 612 C CA . GLU A 1 79 ? -1.826 -10.935 -10.246 1.00 90.19 79 GLU A CA 1
ATOM 613 C C . GLU A 1 79 ? -0.521 -10.397 -9.627 1.00 90.19 79 GLU A C 1
ATOM 615 O O . GLU A 1 79 ? -0.548 -9.518 -8.766 1.00 90.19 79 GLU A O 1
ATOM 620 N N . ASP A 1 80 ? 0.641 -10.854 -10.109 1.00 91.25 80 ASP A N 1
ATOM 621 C CA . ASP A 1 80 ? 1.958 -10.454 -9.572 1.00 91.25 80 ASP A CA 1
ATOM 622 C C . ASP A 1 80 ? 2.181 -8.932 -9.581 1.00 91.25 80 ASP A C 1
ATOM 624 O O . ASP A 1 80 ? 2.779 -8.362 -8.663 1.00 91.25 80 ASP A O 1
ATOM 628 N N . TYR A 1 81 ? 1.677 -8.224 -10.600 1.00 87.69 81 TYR A N 1
ATOM 629 C CA . TYR A 1 81 ? 1.813 -6.766 -10.639 1.00 87.69 81 TYR A CA 1
ATOM 630 C C . TYR A 1 81 ? 1.067 -6.108 -9.467 1.00 87.69 81 TYR A C 1
ATOM 632 O O . TYR A 1 81 ? 1.523 -5.085 -8.951 1.00 87.69 81 TYR A O 1
ATOM 640 N N . ALA A 1 82 ? -0.059 -6.679 -9.024 1.00 91.12 82 ALA A N 1
ATOM 641 C CA . ALA A 1 82 ? -0.814 -6.160 -7.896 1.00 91.12 82 ALA A CA 1
ATOM 642 C C . ALA A 1 82 ? -0.002 -6.313 -6.608 1.00 91.12 82 ALA A C 1
ATOM 644 O O . ALA A 1 82 ? 0.021 -5.383 -5.801 1.00 91.12 82 ALA A O 1
ATOM 645 N N . GLU A 1 83 ? 0.734 -7.414 -6.435 1.00 93.62 83 GLU A N 1
ATOM 646 C CA . GLU A 1 83 ? 1.668 -7.576 -5.3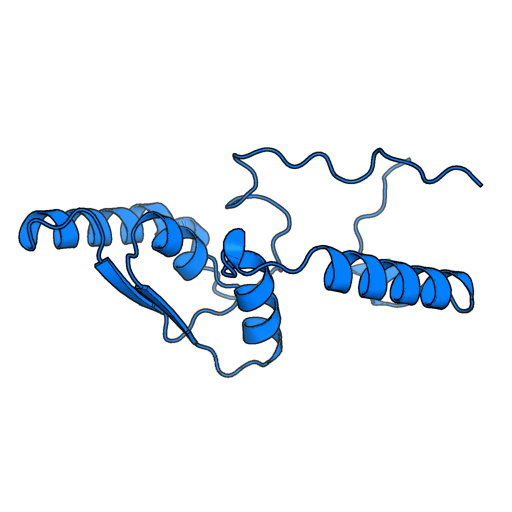16 1.00 93.62 83 GLU A CA 1
ATOM 647 C C . GLU A 1 83 ? 2.728 -6.465 -5.314 1.00 93.62 83 GLU A C 1
ATOM 649 O O . GLU A 1 83 ? 2.918 -5.791 -4.298 1.00 93.62 83 GLU A O 1
ATOM 654 N N . VAL A 1 84 ? 3.383 -6.223 -6.455 1.00 92.25 84 VAL A N 1
ATOM 655 C CA . VAL A 1 84 ? 4.426 -5.191 -6.588 1.00 92.25 84 VAL A CA 1
ATOM 656 C C . VAL A 1 84 ? 3.878 -3.808 -6.233 1.00 92.25 84 VAL A C 1
ATOM 658 O O . VAL A 1 84 ? 4.459 -3.104 -5.404 1.00 92.25 84 VAL A O 1
ATOM 661 N N . VAL A 1 85 ? 2.735 -3.432 -6.807 1.00 90.44 85 VAL A N 1
ATOM 662 C CA . VAL A 1 85 ? 2.098 -2.127 -6.583 1.00 90.44 85 VAL A CA 1
ATOM 663 C C . VAL A 1 85 ? 1.677 -1.960 -5.126 1.00 90.44 85 VAL A C 1
ATOM 665 O O . VAL A 1 85 ? 1.979 -0.940 -4.499 1.00 90.44 85 VAL A O 1
ATOM 668 N N . ASN A 1 86 ? 1.006 -2.964 -4.560 1.00 92.94 86 ASN A N 1
ATOM 669 C CA . ASN A 1 86 ? 0.570 -2.921 -3.171 1.00 92.94 86 ASN A CA 1
ATOM 670 C C . ASN A 1 86 ? 1.760 -2.867 -2.217 1.00 92.94 86 ASN A C 1
ATOM 672 O O . ASN A 1 86 ? 1.725 -2.076 -1.280 1.00 92.94 86 ASN A O 1
ATOM 676 N N . ARG A 1 87 ? 2.841 -3.614 -2.462 1.00 93.00 87 ARG A N 1
ATOM 677 C CA . ARG A 1 87 ? 4.065 -3.531 -1.655 1.00 93.00 87 ARG A CA 1
ATOM 678 C C . ARG A 1 87 ? 4.634 -2.113 -1.661 1.00 93.00 87 ARG A C 1
ATOM 680 O O . ARG A 1 87 ? 4.872 -1.566 -0.589 1.00 93.00 87 ARG A O 1
ATOM 687 N N . CYS A 1 88 ? 4.758 -1.470 -2.821 1.00 90.50 88 CYS A N 1
ATOM 688 C CA . CYS A 1 88 ? 5.243 -0.087 -2.905 1.00 90.50 88 CYS A CA 1
ATOM 689 C C . CYS A 1 88 ? 4.415 0.892 -2.052 1.00 90.50 88 CYS A C 1
ATOM 691 O O . CYS A 1 88 ? 4.979 1.694 -1.311 1.00 90.50 88 CYS A O 1
ATOM 693 N N . TYR A 1 89 ? 3.081 0.822 -2.107 1.00 90.12 89 TYR A N 1
ATOM 694 C CA . TYR A 1 89 ? 2.223 1.768 -1.377 1.00 90.12 89 TYR A CA 1
ATOM 695 C C . TYR A 1 89 ? 1.945 1.382 0.086 1.00 90.12 89 TYR A C 1
ATOM 697 O O . TYR A 1 89 ? 1.650 2.256 0.916 1.00 90.12 89 TYR A O 1
ATOM 705 N N . LEU A 1 90 ? 1.979 0.090 0.419 1.00 93.56 90 LEU A N 1
ATOM 706 C CA . LEU A 1 90 ? 1.556 -0.437 1.718 1.00 93.56 90 LEU A CA 1
ATOM 707 C C . LEU A 1 90 ? 2.715 -0.739 2.670 1.00 93.56 90 LEU A C 1
ATOM 709 O O . LEU A 1 90 ? 2.446 -0.773 3.871 1.00 93.56 90 LEU A O 1
ATOM 713 N N . THR A 1 91 ? 3.966 -0.816 2.211 1.00 94.12 91 THR A N 1
ATOM 714 C CA . THR A 1 91 ? 5.149 -0.876 3.093 1.00 94.12 91 THR A CA 1
ATOM 715 C C . THR A 1 91 ? 5.137 0.277 4.104 1.00 94.12 91 THR A C 1
ATOM 717 O O . THR A 1 91 ? 4.752 1.411 3.784 1.00 94.12 91 THR A O 1
ATOM 720 N N . ASN A 1 92 ? 5.456 -0.005 5.370 1.00 93.12 92 ASN A N 1
ATOM 721 C CA . ASN A 1 92 ? 5.565 1.055 6.369 1.00 93.12 92 ASN A CA 1
ATOM 722 C C . ASN A 1 92 ? 6.854 1.831 6.141 1.00 93.12 92 ASN A C 1
ATOM 724 O O . ASN A 1 92 ? 7.853 1.277 5.705 1.00 93.12 92 ASN A O 1
ATOM 728 N N . HIS A 1 93 ? 6.850 3.109 6.506 1.00 90.38 93 HIS A N 1
ATOM 729 C CA . HIS A 1 93 ? 8.053 3.929 6.400 1.00 90.38 93 HIS A CA 1
ATOM 730 C C . HIS A 1 93 ? 9.233 3.337 7.191 1.00 90.38 93 HIS A C 1
ATOM 732 O O . HIS A 1 93 ? 10.369 3.437 6.754 1.00 90.38 93 HIS A O 1
ATOM 738 N N . SER A 1 94 ? 8.974 2.712 8.344 1.00 93.62 94 SER A N 1
ATOM 739 C CA . SER A 1 94 ? 10.003 2.039 9.151 1.00 93.62 94 SER A CA 1
ATOM 740 C C . SER A 1 94 ? 10.641 0.840 8.457 1.00 93.62 94 SER A C 1
ATOM 742 O O . SER A 1 94 ? 11.758 0.470 8.795 1.00 93.62 94 SER A O 1
ATOM 744 N N . ASP A 1 95 ? 9.920 0.234 7.516 1.00 93.88 95 ASP A N 1
ATOM 745 C CA . ASP A 1 95 ? 10.310 -1.007 6.848 1.00 93.88 95 ASP A CA 1
ATOM 746 C C . ASP A 1 95 ? 10.928 -0.711 5.468 1.00 93.88 95 ASP A C 1
ATOM 748 O O . ASP A 1 95 ? 11.309 -1.625 4.739 1.00 93.88 95 ASP A O 1
ATOM 752 N N . PHE A 1 96 ? 11.004 0.568 5.084 1.00 93.56 96 PHE A N 1
ATOM 753 C CA . PHE A 1 96 ? 11.581 1.009 3.824 1.00 93.56 96 PHE A CA 1
ATOM 754 C C . PHE A 1 96 ? 13.100 1.149 3.947 1.00 93.56 96 PHE A C 1
ATOM 756 O O . PHE A 1 96 ? 13.596 1.952 4.737 1.00 93.56 96 PHE A O 1
ATOM 763 N N . ASN A 1 97 ? 13.840 0.395 3.133 1.00 94.38 97 ASN A N 1
ATOM 764 C CA . ASN A 1 97 ? 15.288 0.527 3.042 1.00 94.38 97 ASN A CA 1
ATOM 765 C C . ASN A 1 97 ? 15.661 1.571 1.979 1.00 94.38 97 ASN A C 1
ATOM 767 O O . ASN A 1 97 ? 15.650 1.294 0.778 1.00 94.38 97 ASN A O 1
ATOM 771 N N . GLU A 1 98 ? 16.010 2.776 2.432 1.00 94.19 98 GLU A N 1
ATOM 772 C CA . GLU A 1 98 ? 16.439 3.860 1.545 1.00 94.19 98 GLU A CA 1
ATOM 773 C C . GLU A 1 98 ? 17.704 3.511 0.755 1.00 94.19 98 GLU A C 1
ATOM 775 O O . GLU A 1 98 ? 17.820 3.895 -0.407 1.00 94.19 98 GLU A O 1
ATOM 780 N N . GLN A 1 99 ? 18.644 2.779 1.356 1.00 95.69 99 GLN A N 1
ATOM 781 C CA . GLN A 1 99 ? 19.896 2.418 0.698 1.00 95.69 99 GLN A CA 1
ATOM 782 C C . GLN A 1 99 ? 19.639 1.488 -0.491 1.00 95.69 99 GLN A C 1
ATOM 784 O O . GLN A 1 99 ? 20.114 1.773 -1.591 1.00 95.69 99 GLN A O 1
ATOM 789 N N . ASP A 1 100 ? 18.841 0.436 -0.293 1.00 95.06 100 ASP A N 1
ATOM 790 C CA . ASP A 1 100 ? 18.468 -0.497 -1.365 1.00 95.06 100 ASP A CA 1
ATOM 791 C C . ASP A 1 100 ? 17.712 0.229 -2.481 1.00 95.06 100 ASP A C 1
ATOM 793 O O . ASP A 1 100 ? 17.971 0.004 -3.664 1.00 95.06 100 ASP A O 1
ATOM 797 N N . TYR A 1 101 ? 16.808 1.145 -2.116 1.00 93.56 101 TYR A N 1
ATOM 798 C CA . TYR A 1 101 ? 16.088 1.969 -3.082 1.00 93.56 101 TYR A CA 1
ATOM 799 C C . TYR A 1 101 ? 17.038 2.819 -3.929 1.00 93.56 101 TYR A C 1
ATOM 801 O O . TYR A 1 101 ? 16.937 2.812 -5.157 1.00 93.56 101 TYR A O 1
ATOM 809 N N . TRP A 1 102 ? 17.955 3.557 -3.296 1.00 95.62 102 TRP A N 1
ATOM 810 C CA . TRP A 1 102 ? 18.882 4.416 -4.025 1.00 95.62 102 TRP A CA 1
ATOM 811 C C . TRP A 1 102 ? 19.809 3.598 -4.917 1.00 95.62 102 TRP A C 1
ATOM 813 O O . TRP A 1 102 ? 19.985 3.970 -6.075 1.00 95.62 102 TRP A O 1
ATOM 823 N N . GLN A 1 103 ? 20.322 2.469 -4.427 1.00 97.25 103 GLN A N 1
ATOM 824 C CA . GLN A 1 103 ? 21.153 1.556 -5.208 1.00 97.25 103 GLN A CA 1
ATOM 825 C C . GLN A 1 103 ? 20.412 1.050 -6.453 1.00 97.25 103 GLN A C 1
ATOM 827 O O . GLN A 1 103 ? 20.867 1.278 -7.574 1.00 97.25 103 GLN A O 1
ATOM 832 N N . ALA A 1 104 ? 19.224 0.464 -6.273 1.00 94.94 104 ALA A N 1
ATOM 833 C CA . ALA A 1 104 ? 18.409 -0.037 -7.379 1.00 94.94 104 ALA A CA 1
ATOM 834 C C . ALA A 1 104 ? 18.043 1.076 -8.373 1.00 94.94 104 ALA A C 1
ATOM 836 O O . ALA A 1 104 ? 18.023 0.869 -9.588 1.00 94.94 104 ALA A O 1
ATOM 837 N N . ARG A 1 105 ? 17.776 2.286 -7.869 1.00 94.31 105 ARG A N 1
ATOM 838 C CA . ARG A 1 105 ? 17.488 3.450 -8.707 1.00 94.31 105 ARG A CA 1
ATOM 839 C C . ARG A 1 105 ? 18.701 3.866 -9.539 1.00 94.31 105 ARG A C 1
ATOM 841 O O . ARG A 1 105 ? 18.518 4.201 -10.708 1.00 94.31 105 ARG A O 1
ATOM 848 N N . TYR A 1 106 ? 19.904 3.894 -8.969 1.00 94.94 106 TYR A N 1
ATOM 849 C CA . TYR A 1 106 ? 21.115 4.236 -9.719 1.00 94.94 106 TYR A CA 1
ATOM 850 C C . TYR A 1 106 ? 21.398 3.208 -10.811 1.00 94.94 106 TYR A C 1
ATOM 852 O O . TYR A 1 106 ? 21.552 3.598 -11.965 1.00 94.94 106 TYR A O 1
ATOM 860 N N . GLU A 1 107 ? 21.345 1.918 -10.481 1.00 95.81 107 GLU A N 1
ATOM 861 C CA . GLU A 1 107 ? 21.526 0.832 -11.453 1.00 95.81 107 GLU A CA 1
ATOM 862 C C . GLU A 1 107 ? 20.514 0.918 -12.602 1.00 95.81 107 GLU A C 1
ATOM 864 O O . GLU A 1 107 ? 20.867 0.775 -13.773 1.00 95.81 107 GLU A O 1
ATOM 869 N N . LEU A 1 108 ? 19.244 1.196 -12.288 1.00 91.88 108 LEU A N 1
ATOM 870 C CA . LEU A 1 108 ? 18.210 1.384 -13.302 1.00 91.88 108 LEU A CA 1
ATOM 871 C C . LEU A 1 108 ? 18.520 2.577 -14.213 1.00 91.88 108 LEU A C 1
ATOM 873 O O . LEU A 1 108 ? 18.362 2.474 -15.428 1.00 91.88 108 LEU A O 1
ATOM 877 N N . LEU A 1 109 ? 18.956 3.704 -13.648 1.00 91.25 109 LEU A N 1
ATOM 878 C CA . LEU A 1 109 ? 19.284 4.895 -14.428 1.00 91.25 109 LEU A CA 1
ATOM 879 C C . LEU A 1 109 ? 20.518 4.709 -15.309 1.00 91.25 109 LEU A C 1
ATOM 881 O O . LEU A 1 109 ? 20.506 5.198 -16.435 1.00 91.25 109 LEU A O 1
ATOM 885 N N . GLU A 1 110 ? 21.548 4.008 -14.838 1.00 93.88 110 GLU A N 1
ATOM 886 C CA . GLU A 1 110 ? 22.723 3.683 -15.655 1.00 93.88 110 GLU A CA 1
ATOM 887 C C . GLU A 1 110 ? 22.339 2.793 -16.837 1.00 93.88 110 GLU A C 1
ATOM 889 O O . GLU A 1 110 ? 22.684 3.098 -17.976 1.00 93.88 110 GLU A O 1
ATOM 894 N N . ARG A 1 111 ? 21.531 1.753 -16.595 1.00 90.12 111 ARG A N 1
ATOM 895 C CA . ARG A 1 111 ? 21.017 0.876 -17.659 1.00 90.12 111 ARG A CA 1
ATOM 896 C C . ARG A 1 111 ? 20.163 1.626 -18.673 1.00 90.12 111 ARG A C 1
ATOM 898 O O . ARG A 1 111 ? 20.254 1.363 -19.867 1.00 90.12 111 ARG A O 1
ATOM 905 N N . ILE A 1 112 ? 19.323 2.547 -18.200 1.00 87.38 112 ILE A N 1
ATOM 906 C CA . ILE A 1 112 ? 18.543 3.416 -19.080 1.00 87.38 112 ILE A CA 1
ATOM 907 C C . ILE A 1 112 ? 19.486 4.301 -19.895 1.00 87.38 112 ILE A C 1
ATOM 909 O O . ILE A 1 112 ? 19.295 4.409 -21.094 1.00 87.38 112 ILE A O 1
ATOM 913 N N . ALA A 1 113 ? 20.496 4.922 -19.286 1.00 88.81 113 ALA A N 1
ATOM 914 C CA . ALA A 1 113 ? 21.419 5.800 -20.002 1.00 88.81 113 ALA A CA 1
ATOM 915 C C . ALA A 1 113 ? 22.217 5.075 -21.102 1.00 88.81 113 ALA A C 1
ATOM 917 O O . ALA A 1 113 ? 22.528 5.698 -22.115 1.00 88.81 113 ALA A O 1
ATOM 918 N N . ASP A 1 114 ? 22.519 3.789 -20.911 1.00 90.75 114 ASP A N 1
ATOM 919 C CA . ASP A 1 114 ? 23.289 2.968 -21.852 1.00 90.75 114 ASP A CA 1
ATOM 920 C C . ASP A 1 114 ? 22.471 2.501 -23.077 1.00 90.75 114 ASP A C 1
ATOM 922 O O . ASP A 1 114 ? 22.935 2.622 -24.209 1.00 90.75 114 ASP A O 1
ATOM 926 N N . ASP A 1 115 ? 21.229 2.032 -22.886 1.00 84.06 115 ASP A N 1
ATOM 927 C CA . ASP A 1 115 ? 20.382 1.476 -23.966 1.00 84.06 115 ASP A CA 1
ATOM 928 C C . ASP A 1 115 ? 18.948 2.032 -23.931 1.00 84.06 115 ASP A C 1
ATOM 930 O O . ASP A 1 115 ? 17.953 1.301 -24.004 1.00 84.06 115 ASP A O 1
ATOM 934 N N . TRP A 1 116 ? 18.803 3.355 -23.795 1.00 85.25 116 TRP A N 1
ATOM 935 C CA . TRP A 1 116 ? 17.477 3.970 -23.855 1.00 85.25 116 TRP A CA 1
ATOM 936 C C . TRP A 1 116 ? 16.888 3.859 -25.261 1.00 85.25 116 TRP A C 1
ATOM 938 O O . TRP A 1 116 ? 17.461 4.333 -26.245 1.00 85.25 116 TRP A O 1
ATOM 948 N N . ARG A 1 117 ? 15.669 3.319 -25.343 1.00 81.50 117 ARG A N 1
ATOM 949 C CA . ARG A 1 117 ? 14.879 3.289 -26.575 1.00 81.50 117 ARG A CA 1
ATOM 950 C C . ARG A 1 117 ? 13.475 3.792 -26.318 1.00 81.50 117 ARG A C 1
ATOM 952 O O . ARG A 1 117 ? 12.798 3.362 -25.383 1.00 81.50 117 ARG A O 1
ATOM 959 N N . ARG A 1 118 ? 13.004 4.663 -27.206 1.00 81.25 118 ARG A N 1
ATOM 960 C CA . ARG A 1 118 ? 11.592 5.028 -27.258 1.00 81.25 118 ARG A CA 1
ATOM 961 C C . ARG A 1 118 ? 10.815 3.838 -27.823 1.00 81.25 118 ARG A C 1
ATOM 963 O O . ARG A 1 118 ? 10.983 3.494 -28.984 1.00 81.25 118 ARG A O 1
ATOM 970 N N . GLY A 1 119 ? 10.042 3.175 -26.967 1.00 83.00 119 GLY A N 1
ATOM 971 C CA . GLY A 1 119 ? 9.197 2.036 -27.332 1.00 83.00 119 GLY A CA 1
ATOM 972 C C . GLY A 1 119 ? 7.733 2.264 -26.969 1.00 83.00 119 GLY A C 1
ATOM 973 O O . GLY A 1 119 ? 7.375 3.321 -26.449 1.00 83.00 119 GLY A O 1
ATOM 974 N N . ILE A 1 120 ? 6.895 1.243 -27.170 1.00 83.69 120 ILE A N 1
ATOM 975 C CA . ILE A 1 120 ? 5.426 1.362 -27.098 1.00 83.69 120 ILE A CA 1
ATOM 976 C C . ILE A 1 120 ? 4.921 1.971 -25.781 1.00 83.69 120 ILE A C 1
ATOM 978 O O . ILE A 1 120 ? 3.949 2.722 -25.780 1.00 83.69 120 ILE A O 1
ATOM 982 N N . ILE A 1 121 ? 5.593 1.677 -24.660 1.00 77.75 121 ILE A N 1
ATOM 983 C CA . ILE A 1 121 ? 5.247 2.220 -23.342 1.00 77.75 121 ILE A CA 1
ATOM 984 C C . ILE A 1 121 ? 5.542 3.720 -23.287 1.00 77.75 121 ILE A C 1
ATOM 986 O O . ILE A 1 121 ? 4.683 4.500 -22.890 1.00 77.75 121 ILE A O 1
ATOM 990 N N . ALA A 1 122 ? 6.722 4.137 -23.749 1.00 79.19 122 ALA A N 1
ATOM 991 C CA . ALA A 1 122 ? 7.106 5.545 -23.809 1.00 79.19 122 ALA A CA 1
ATOM 992 C C . ALA A 1 122 ? 6.260 6.350 -24.812 1.00 79.19 122 ALA A C 1
ATOM 994 O O . ALA A 1 122 ? 6.099 7.555 -24.657 1.00 79.19 122 ALA A O 1
ATOM 995 N N . GLU A 1 123 ? 5.737 5.699 -25.849 1.00 79.06 123 GLU A N 1
ATOM 996 C CA . GLU A 1 123 ? 4.914 6.338 -26.879 1.00 79.06 123 GLU A CA 1
ATOM 997 C C . GLU A 1 123 ? 3.457 6.522 -26.460 1.00 79.06 123 GLU A C 1
ATOM 999 O O . GLU A 1 123 ? 2.872 7.558 -26.763 1.00 79.06 123 GLU A O 1
ATOM 1004 N N . ASN A 1 124 ? 2.876 5.534 -25.773 1.00 79.56 124 ASN A N 1
ATOM 1005 C CA . ASN A 1 124 ? 1.428 5.483 -25.546 1.00 79.56 124 ASN A CA 1
ATOM 1006 C C . ASN A 1 124 ? 1.023 5.655 -24.075 1.00 79.56 124 ASN A C 1
ATOM 1008 O O . ASN A 1 124 ? -0.129 5.981 -23.802 1.00 79.56 124 ASN A O 1
ATOM 1012 N N . TYR A 1 125 ? 1.937 5.416 -23.129 1.00 70.44 125 TYR A N 1
ATOM 1013 C CA . TYR A 1 125 ? 1.601 5.295 -21.703 1.00 70.44 125 TYR A CA 1
ATOM 1014 C C . TYR A 1 125 ? 2.463 6.159 -20.774 1.00 70.44 125 TYR A C 1
ATOM 1016 O O . TYR A 1 125 ? 2.096 6.342 -19.614 1.00 70.44 125 TYR A O 1
ATOM 1024 N N . ALA A 1 126 ? 3.585 6.707 -21.247 1.00 68.62 126 ALA A N 1
ATOM 1025 C CA . ALA A 1 126 ? 4.366 7.671 -20.481 1.00 68.62 126 ALA A CA 1
ATOM 1026 C C . ALA A 1 126 ? 3.774 9.083 -20.641 1.00 68.62 126 ALA A C 1
ATOM 1028 O O . ALA A 1 126 ? 3.465 9.486 -21.765 1.00 68.62 126 ALA A O 1
ATOM 1029 N N . PRO A 1 127 ? 3.631 9.863 -19.556 1.00 59.34 127 PRO A N 1
ATOM 1030 C CA . PRO A 1 127 ? 3.199 11.247 -19.666 1.00 59.34 127 PRO A CA 1
ATOM 1031 C C . PRO A 1 127 ? 4.221 12.035 -20.495 1.00 59.34 127 PRO A C 1
ATOM 1033 O O . PRO A 1 127 ? 5.367 12.220 -20.088 1.00 59.34 127 PRO A O 1
ATOM 1036 N N . CYS A 1 128 ? 3.807 12.491 -21.680 1.00 51.12 128 CYS A N 1
ATOM 1037 C CA . CYS A 1 128 ? 4.563 13.474 -22.446 1.00 51.12 128 CYS A CA 1
ATOM 1038 C C . CYS A 1 128 ? 4.627 14.747 -21.597 1.00 51.12 128 CYS A C 1
ATOM 1040 O O . CYS A 1 128 ? 3.584 15.323 -21.285 1.00 51.12 128 CYS A O 1
ATOM 1042 N N . ALA A 1 129 ? 5.828 15.201 -21.233 1.00 46.00 129 ALA A N 1
ATOM 1043 C CA . ALA A 1 129 ? 5.990 16.590 -20.835 1.00 46.00 129 ALA A CA 1
ATOM 1044 C C . ALA A 1 129 ? 5.561 17.429 -22.047 1.00 46.00 129 ALA A C 1
ATOM 1046 O O . ALA A 1 129 ? 6.258 17.459 -23.061 1.00 46.00 129 ALA A O 1
ATOM 1047 N N . ALA A 1 130 ? 4.356 17.999 -21.994 1.00 35.94 130 ALA A N 1
ATOM 1048 C CA . ALA A 1 130 ? 3.946 19.011 -22.951 1.00 35.94 130 ALA A CA 1
ATOM 1049 C C . ALA A 1 130 ? 4.988 20.137 -22.881 1.00 35.94 130 ALA A C 1
ATOM 1051 O O . ALA A 1 130 ? 5.346 20.564 -21.781 1.00 35.94 130 ALA A O 1
ATOM 1052 N N . GLY A 1 131 ? 5.532 20.499 -24.046 1.00 36.00 131 GLY A N 1
ATOM 1053 C CA . GLY A 1 131 ? 6.509 21.578 -24.191 1.00 36.00 131 GLY A CA 1
ATOM 1054 C C . GLY A 1 131 ? 5.972 22.934 -23.760 1.00 36.00 131 GLY A C 1
ATOM 1055 O O . GLY A 1 131 ? 4.732 23.103 -23.724 1.00 36.00 131 GLY A O 1
#

pLDDT: mean 82.22, std 19.79, range [30.94, 98.31]

Radius of gyration: 18.22 Å; chains: 1; bounding box: 46×35×48 Å